Protein AF-A0A0B6YAQ5-F1 (afdb_monomer_lite)

InterPro domains:
  IPR006254 Isocitrate lyase [PF00463] (30-143)
  IPR006254 Isocitrate lyase [PTHR21631] (1-144)
  IPR015813 Pyruvate/Phosphoenolpyruvate kinase-like domain superfamily [SSF51621] (2-158)
  IPR018523 Isocitrate lyase/phosphorylmutase, conserved site [PS00161] (81-86)
  IPR039556 ICL/PEPM domain [cd00377] (40-153)
  IPR040442 Pyruvate kinase-like domain superfamily [G3DSA:3.20.20.60] (1-161)

Foldseek 3Di:
DDDLLPFLVVLLVQQVVLVVVLQVQLVVDPNSGHPDRSLDAAETECEQLLAALVSLLVSLLSNVVSVHQEYEHEQFHNVQTDDLPDADTEGEDPVRLVSSQVSSVVSCVVVVHPRHYHYDYSQQRYFWYADDPDPVCVVFFPVVVPADPVGITTGDPVDRD

Organism: NCBI:txid1028688

Secondary structure (DSSP, 8-state):
---TTHHHHHHHHHHHHHHHHHHHHHHHSTTS--SS---PPPEEE-TTTTSSHHHHHHHHHHHHHTT-SEEEEESB-TTT---TTSS--EEPPHHHHHHHHHHHHHHHHHHT---EEEEE--TTT--EES----TTTGGGB-SSS-B-TT-PEEBPTT---

Radius of gyration: 19.71 Å; chains: 1; bounding box: 46×26×61 Å

pLDDT: mean 96.39, std 6.67, range [52.0, 98.94]

Structure (mmCIF, N/CA/C/O backbone):
data_AF-A0A0B6YAQ5-F1
#
_entry.id   AF-A0A0B6YAQ5-F1
#
loop_
_atom_site.group_PDB
_atom_site.id
_atom_site.type_symbol
_atom_site.label_atom_id
_atom_site.label_alt_id
_atom_site.label_comp_id
_atom_site.label_asym_id
_atom_site.label_entity_id
_atom_site.label_seq_id
_atom_site.pdbx_PDB_ins_code
_atom_site.Cartn_x
_atom_site.Cartn_y
_atom_site.Cartn_z
_atom_site.occupancy
_atom_site.B_iso_or_equiv
_atom_site.auth_seq_id
_atom_site.auth_comp_id
_atom_site.auth_asym_id
_atom_site.auth_atom_id
_atom_site.pdbx_PDB_model_num
ATOM 1 N N . LEU A 1 1 ? -0.423 13.879 4.024 1.00 91.75 1 LEU A N 1
ATOM 2 C CA . LEU A 1 1 ? 0.296 15.185 3.992 1.00 91.75 1 LEU A CA 1
ATOM 3 C C . LEU A 1 1 ? 0.761 15.555 2.590 1.00 91.75 1 LEU A C 1
ATOM 5 O O . LEU A 1 1 ? 0.620 16.706 2.204 1.00 91.75 1 LEU A O 1
ATOM 9 N N . TYR A 1 2 ? 1.309 14.609 1.832 1.00 97.19 2 TYR A N 1
ATOM 10 C CA . TYR A 1 2 ? 1.642 14.791 0.422 1.00 97.19 2 TYR A CA 1
ATOM 11 C C . TYR A 1 2 ? 0.559 14.158 -0.481 1.00 97.19 2 TYR A C 1
ATOM 13 O O . TYR A 1 2 ? -0.245 13.366 0.019 1.00 97.19 2 TYR A O 1
ATOM 21 N N . PRO A 1 3 ? 0.492 14.505 -1.781 1.00 97.38 3 PRO A N 1
ATOM 22 C CA . PRO A 1 3 ? -0.455 13.896 -2.718 1.00 97.38 3 PRO A CA 1
ATOM 23 C C . PRO A 1 3 ? -0.177 12.401 -2.923 1.00 97.38 3 PRO A C 1
ATOM 25 O O . PRO A 1 3 ? 0.977 12.021 -3.109 1.00 97.38 3 PRO A O 1
ATOM 28 N N . SER A 1 4 ? -1.216 11.565 -2.983 1.00 96.94 4 SER A N 1
ATOM 29 C CA . SER A 1 4 ? -1.089 10.102 -3.148 1.00 96.94 4 SER A CA 1
ATOM 30 C C . SER A 1 4 ? -0.339 9.665 -4.415 1.00 96.94 4 SER A C 1
ATOM 32 O O . SER A 1 4 ? 0.200 8.565 -4.471 1.00 96.94 4 SER A O 1
ATOM 34 N N . SER A 1 5 ? -0.240 10.535 -5.422 1.00 97.69 5 SER A N 1
ATOM 35 C CA . SER A 1 5 ? 0.514 10.288 -6.655 1.00 97.69 5 SER A CA 1
ATOM 36 C C . SER A 1 5 ? 2.035 10.411 -6.507 1.00 97.69 5 SER A C 1
ATOM 38 O O . SER A 1 5 ? 2.761 9.998 -7.411 1.00 97.69 5 SER A O 1
ATOM 40 N N . ALA A 1 6 ? 2.550 10.962 -5.400 1.00 98.50 6 ALA A N 1
ATOM 41 C CA . ALA A 1 6 ? 3.979 11.250 -5.256 1.00 98.50 6 ALA A CA 1
ATOM 42 C C . ALA A 1 6 ? 4.858 9.989 -5.339 1.00 98.50 6 ALA A C 1
ATOM 44 O O . ALA A 1 6 ? 5.884 10.000 -6.022 1.00 98.50 6 ALA A O 1
ATOM 45 N N . GLY A 1 7 ? 4.441 8.907 -4.677 1.00 98.56 7 GLY A N 1
ATOM 46 C CA . GLY A 1 7 ? 5.135 7.621 -4.699 1.00 98.56 7 GLY A CA 1
ATOM 47 C C . GLY A 1 7 ? 5.178 6.994 -6.099 1.00 98.56 7 GLY A C 1
ATOM 48 O O . GLY A 1 7 ? 6.275 6.757 -6.616 1.00 98.56 7 GLY A O 1
ATOM 49 N N . PRO A 1 8 ? 4.026 6.800 -6.772 1.00 98.69 8 PRO A N 1
ATOM 50 C CA . PRO A 1 8 ? 3.987 6.314 -8.153 1.00 98.69 8 PRO A CA 1
ATOM 51 C C . PRO A 1 8 ? 4.814 7.160 -9.135 1.00 98.69 8 PRO A C 1
ATOM 53 O O . PRO A 1 8 ? 5.554 6.619 -9.960 1.00 98.69 8 PRO A O 1
ATOM 56 N N . GLU A 1 9 ? 4.773 8.492 -9.024 1.00 98.75 9 GLU A N 1
ATOM 57 C CA . GLU A 1 9 ? 5.582 9.376 -9.874 1.00 98.75 9 GLU A CA 1
ATOM 58 C C . GLU A 1 9 ? 7.089 9.224 -9.624 1.00 98.75 9 GLU A C 1
ATOM 60 O O . GLU A 1 9 ? 7.887 9.293 -10.565 1.00 98.75 9 GLU A O 1
ATOM 65 N N . LEU A 1 10 ? 7.508 8.982 -8.379 1.00 98.69 10 LEU A N 1
ATOM 66 C CA . LEU A 1 10 ? 8.900 8.663 -8.070 1.00 98.69 10 LEU A CA 1
ATOM 67 C C . LEU A 1 10 ? 9.310 7.311 -8.670 1.00 98.69 10 LEU A C 1
ATOM 69 O O . LEU A 1 10 ? 10.346 7.241 -9.331 1.00 98.69 10 LEU A O 1
ATOM 73 N N . ALA A 1 11 ? 8.488 6.268 -8.522 1.00 98.62 11 ALA A N 1
ATOM 74 C CA . ALA A 1 11 ? 8.755 4.954 -9.112 1.00 98.62 11 ALA A CA 1
ATOM 75 C C . ALA A 1 11 ? 8.921 5.039 -10.640 1.00 98.62 11 ALA A C 1
ATOM 77 O O . ALA A 1 11 ? 9.887 4.523 -11.208 1.00 98.62 11 ALA A O 1
ATOM 78 N N . LYS A 1 12 ? 8.054 5.812 -11.305 1.00 98.56 12 LYS A N 1
ATOM 79 C CA . LYS A 1 12 ? 8.149 6.088 -12.744 1.00 98.56 12 LYS A CA 1
ATOM 80 C C . LYS A 1 12 ? 9.461 6.782 -13.120 1.00 98.56 12 LYS A C 1
ATOM 82 O O . LYS A 1 12 ? 10.029 6.493 -14.175 1.00 98.56 12 LYS A O 1
ATOM 87 N N . LYS A 1 13 ? 9.949 7.714 -12.291 1.00 98.69 13 LYS A N 1
ATOM 88 C CA . LYS A 1 13 ? 11.247 8.384 -12.497 1.00 98.69 13 LYS A CA 1
ATOM 89 C C . LYS A 1 13 ? 12.419 7.416 -12.328 1.00 98.69 13 LYS A C 1
ATOM 91 O O . LYS A 1 13 ? 13.321 7.455 -13.161 1.00 98.69 13 LYS A O 1
ATOM 96 N N . ILE A 1 14 ? 12.380 6.534 -11.328 1.00 98.69 14 ILE A N 1
ATOM 97 C CA . ILE A 1 14 ? 13.403 5.496 -11.118 1.00 98.69 14 ILE A CA 1
ATOM 98 C C . ILE A 1 14 ? 13.474 4.580 -12.347 1.00 98.69 14 ILE A C 1
ATOM 100 O O . ILE A 1 14 ? 14.530 4.476 -12.965 1.00 98.69 14 ILE A O 1
ATOM 104 N N . ASN A 1 15 ? 12.343 4.028 -12.797 1.00 98.50 15 ASN A N 1
ATOM 105 C CA . ASN A 1 15 ? 12.297 3.174 -13.989 1.00 98.50 15 ASN A CA 1
ATOM 106 C C . ASN A 1 15 ? 12.763 3.893 -15.269 1.00 98.50 15 ASN A C 1
ATOM 108 O O . ASN A 1 15 ? 13.431 3.301 -16.116 1.00 98.50 15 ASN A O 1
ATOM 112 N N . LYS A 1 16 ? 12.469 5.194 -15.421 1.00 98.56 16 LYS A N 1
ATOM 113 C CA . LYS A 1 16 ? 13.008 6.008 -16.527 1.00 98.56 16 LYS A CA 1
ATOM 114 C C . LYS A 1 16 ? 14.533 6.131 -16.474 1.00 98.56 16 LYS A C 1
ATOM 116 O O . LYS A 1 16 ? 15.160 6.088 -17.531 1.00 98.56 16 LYS A O 1
ATOM 121 N N . ALA A 1 17 ? 15.107 6.316 -15.286 1.00 98.50 17 ALA A N 1
ATOM 122 C CA . ALA A 1 17 ? 16.551 6.418 -15.104 1.00 98.50 17 ALA A CA 1
ATOM 123 C C . ALA A 1 17 ? 17.246 5.081 -15.405 1.00 98.50 17 ALA A C 1
ATOM 125 O O . ALA A 1 17 ? 18.199 5.065 -16.180 1.00 98.50 17 ALA A O 1
ATOM 126 N N . LEU A 1 18 ? 16.710 3.970 -14.886 1.00 98.31 18 LEU A N 1
ATOM 127 C CA . LEU A 1 18 ? 17.217 2.618 -15.147 1.00 98.31 18 LEU A CA 1
ATOM 128 C C . LEU A 1 18 ? 17.177 2.277 -16.642 1.00 98.31 18 LEU A C 1
ATOM 130 O O . LEU A 1 18 ? 18.192 1.890 -17.209 1.00 98.31 18 LEU A O 1
ATOM 134 N N . ARG A 1 19 ? 16.054 2.555 -17.317 1.00 98.31 19 ARG A N 1
ATOM 135 C CA . ARG A 1 19 ? 15.941 2.393 -18.774 1.00 98.31 19 ARG A CA 1
ATOM 136 C C . ARG A 1 19 ? 16.943 3.246 -19.550 1.00 98.31 19 ARG A C 1
ATOM 138 O O . ARG A 1 19 ? 17.414 2.833 -20.601 1.00 98.31 19 ARG A O 1
ATOM 145 N N . ARG A 1 20 ? 17.249 4.463 -19.089 1.00 98.38 20 ARG A N 1
ATOM 146 C CA . ARG A 1 20 ? 18.255 5.294 -19.765 1.00 98.38 20 ARG A CA 1
ATOM 147 C C . ARG A 1 20 ? 19.656 4.708 -19.595 1.00 98.38 20 ARG A C 1
ATOM 149 O O . ARG A 1 20 ? 20.417 4.753 -20.552 1.00 98.38 20 ARG A O 1
ATOM 156 N N . ALA A 1 21 ? 19.982 4.177 -18.420 1.00 97.94 21 ALA A N 1
ATOM 157 C CA . ALA A 1 21 ? 21.264 3.521 -18.182 1.00 97.94 21 ALA A CA 1
ATOM 158 C C . ALA A 1 21 ? 21.432 2.267 -19.062 1.00 97.94 21 ALA A C 1
ATOM 160 O O . ALA A 1 21 ? 22.448 2.136 -19.736 1.00 97.94 21 ALA A O 1
ATOM 161 N N . ASP A 1 22 ? 20.388 1.439 -19.150 1.00 98.19 22 ASP A N 1
ATOM 162 C CA . ASP A 1 22 ? 20.283 0.300 -20.075 1.00 98.19 22 ASP A CA 1
ATOM 163 C C . ASP A 1 22 ? 20.535 0.708 -21.537 1.00 98.19 22 ASP A C 1
ATOM 165 O O . ASP A 1 22 ? 21.392 0.147 -22.214 1.00 98.19 22 ASP A O 1
ATOM 169 N N . GLN A 1 23 ? 19.855 1.760 -22.006 1.00 98.00 23 GLN A N 1
ATOM 170 C CA . GLN A 1 23 ? 20.016 2.286 -23.366 1.00 98.00 23 GLN A CA 1
ATOM 171 C C . GLN A 1 23 ? 21.423 2.814 -23.659 1.00 98.00 23 GLN A C 1
ATOM 173 O O . GLN A 1 23 ? 21.875 2.699 -24.794 1.00 98.00 23 GLN A O 1
ATOM 178 N N . ILE A 1 24 ? 22.083 3.436 -22.677 1.00 98.25 24 ILE A N 1
ATOM 179 C CA . ILE A 1 24 ? 23.450 3.947 -22.839 1.00 98.25 24 ILE A CA 1
ATOM 180 C C . ILE A 1 24 ? 24.412 2.776 -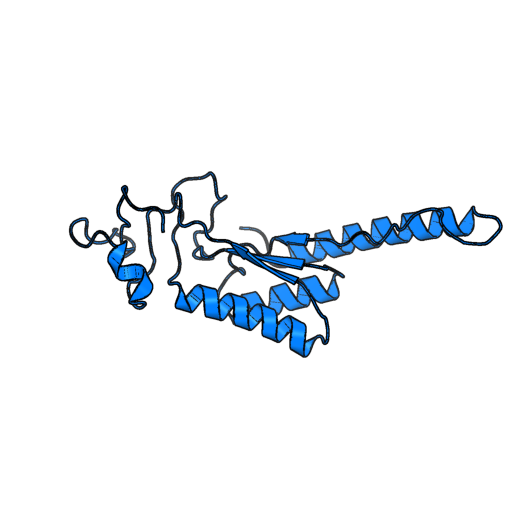23.032 1.00 98.25 24 ILE A C 1
ATOM 182 O O . ILE A 1 24 ? 25.112 2.745 -24.036 1.00 98.25 24 ILE A O 1
ATOM 186 N N . GLU A 1 25 ? 24.388 1.783 -22.139 1.00 98.12 25 GLU A N 1
ATOM 187 C CA . GLU A 1 25 ? 25.296 0.635 -22.244 1.00 98.12 25 GLU A CA 1
ATOM 188 C C . GLU A 1 25 ? 25.024 -0.190 -23.509 1.00 98.12 25 GLU A C 1
ATOM 190 O O . GLU A 1 25 ? 25.955 -0.571 -24.210 1.00 98.12 25 GLU A O 1
ATOM 195 N N . CYS A 1 26 ? 23.752 -0.396 -23.859 1.00 97.50 26 CYS A N 1
ATOM 196 C CA . CYS A 1 26 ? 23.355 -1.041 -25.110 1.00 97.50 26 CYS A CA 1
ATOM 197 C C . CYS A 1 26 ? 23.905 -0.299 -26.343 1.00 97.50 26 CYS A C 1
ATOM 199 O O . CYS A 1 26 ? 24.358 -0.936 -27.286 1.00 97.50 26 CYS A O 1
ATOM 201 N N . ALA A 1 27 ? 23.897 1.037 -26.348 1.00 97.62 27 ALA A N 1
ATOM 202 C CA . ALA A 1 27 ? 24.428 1.822 -27.464 1.00 97.62 27 ALA A CA 1
ATOM 203 C C . ALA A 1 27 ? 25.966 1.821 -27.542 1.00 97.62 27 ALA A C 1
ATOM 205 O O . ALA A 1 27 ? 26.514 2.048 -28.620 1.00 97.62 27 ALA A O 1
ATOM 206 N N . GLU A 1 28 ? 26.649 1.606 -26.417 1.00 96.94 28 GLU A N 1
ATOM 207 C CA . GLU A 1 28 ? 28.114 1.582 -26.317 1.00 96.94 28 GLU A CA 1
ATOM 208 C C . GLU A 1 28 ? 28.710 0.174 -26.514 1.00 96.94 28 GLU A C 1
ATOM 210 O O . GLU A 1 28 ? 29.903 0.056 -26.789 1.00 96.94 28 GLU A O 1
ATOM 215 N N . ALA A 1 29 ? 27.904 -0.887 -26.390 1.00 96.50 29 ALA A N 1
ATOM 216 C CA . ALA A 1 29 ? 28.330 -2.277 -26.544 1.00 96.50 29 ALA A CA 1
ATOM 217 C C . ALA A 1 29 ? 28.360 -2.738 -28.014 1.00 96.50 29 ALA A C 1
ATOM 219 O O . ALA A 1 29 ? 27.421 -2.495 -28.772 1.00 96.50 29 ALA A O 1
ATOM 220 N N . ASP A 1 30 ? 29.394 -3.500 -28.395 1.00 96.25 30 ASP A N 1
ATOM 221 C CA . ASP A 1 30 ? 29.580 -4.015 -29.765 1.00 96.25 30 ASP A CA 1
ATOM 222 C C . ASP A 1 30 ? 28.427 -4.918 -30.251 1.00 96.25 30 ASP A C 1
ATOM 224 O O . ASP A 1 30 ? 28.141 -4.984 -31.448 1.00 96.25 30 ASP A O 1
ATOM 228 N N . ASP A 1 31 ? 27.766 -5.634 -29.338 1.00 96.50 31 ASP A N 1
ATOM 229 C CA . ASP A 1 31 ? 26.671 -6.564 -29.634 1.00 96.50 31 ASP A CA 1
ATOM 230 C C . ASP A 1 31 ? 25.285 -6.034 -29.227 1.00 96.50 31 ASP A C 1
ATOM 232 O O . ASP A 1 31 ? 24.297 -6.772 -29.294 1.00 96.50 31 ASP A O 1
ATOM 236 N N . PHE A 1 32 ? 25.205 -4.758 -28.831 1.00 94.81 32 PHE A N 1
ATOM 237 C CA . PHE A 1 32 ? 23.999 -4.103 -28.327 1.00 94.81 32 PHE A CA 1
ATOM 238 C C . PHE A 1 32 ? 23.385 -4.776 -27.091 1.00 94.81 32 PHE A C 1
ATOM 240 O O . PHE A 1 32 ? 22.170 -4.705 -26.880 1.00 94.81 32 PHE A O 1
ATOM 247 N N . ARG A 1 33 ? 24.189 -5.455 -26.263 1.00 94.38 33 ARG A N 1
ATOM 248 C CA . ARG A 1 33 ? 23.704 -6.097 -25.037 1.00 94.38 33 ARG A CA 1
ATOM 249 C C . ARG A 1 33 ? 24.359 -5.496 -23.797 1.00 94.38 33 ARG A C 1
ATOM 251 O O . ARG A 1 33 ? 25.583 -5.474 -23.704 1.00 94.38 33 ARG A O 1
ATOM 258 N N . PRO A 1 34 ? 23.565 -5.052 -22.809 1.00 94.56 34 PRO A N 1
ATOM 259 C CA . PRO A 1 34 ? 24.112 -4.662 -21.521 1.00 94.56 34 PRO A CA 1
ATOM 260 C C . PRO A 1 34 ? 24.652 -5.890 -20.777 1.00 94.56 34 PRO A C 1
ATOM 262 O O . PRO A 1 34 ? 24.108 -6.993 -20.855 1.00 94.56 34 PRO A O 1
ATOM 265 N N . THR A 1 35 ? 25.710 -5.688 -20.002 1.00 95.44 35 THR A N 1
ATOM 266 C CA . THR A 1 35 ? 26.380 -6.721 -19.197 1.00 95.44 35 THR A CA 1
ATOM 267 C C . THR A 1 35 ? 25.648 -7.051 -17.895 1.00 95.44 35 THR A C 1
ATOM 269 O O . THR A 1 35 ? 25.996 -8.014 -17.209 1.00 95.44 35 THR A O 1
ATOM 272 N N . LYS A 1 36 ? 24.630 -6.264 -17.536 1.00 94.88 36 LYS A N 1
ATOM 273 C CA . LYS A 1 36 ? 23.823 -6.425 -16.322 1.00 94.88 36 LYS A CA 1
ATOM 274 C C . LYS A 1 36 ? 22.369 -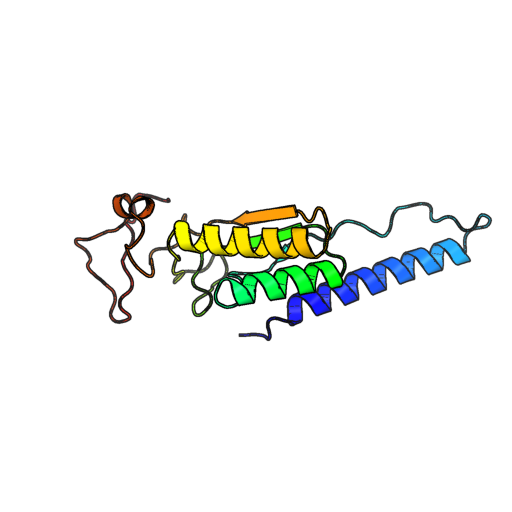6.056 -16.570 1.00 94.88 36 LYS A C 1
ATOM 276 O O . LYS A 1 36 ? 22.056 -5.277 -17.465 1.00 94.88 36 LYS A O 1
ATOM 281 N N . ASP A 1 37 ? 21.500 -6.587 -15.719 1.00 95.81 37 ASP A N 1
ATOM 282 C CA . ASP A 1 37 ? 20.091 -6.221 -15.710 1.00 95.81 37 ASP A CA 1
ATOM 283 C C . ASP A 1 37 ? 19.887 -4.910 -14.940 1.00 95.81 37 ASP A C 1
ATOM 285 O O . ASP A 1 37 ? 20.104 -4.831 -13.728 1.00 95.81 37 ASP A O 1
ATOM 289 N N . TYR A 1 38 ? 19.486 -3.868 -15.663 1.00 97.38 38 TYR A N 1
ATOM 290 C CA . TYR A 1 38 ? 19.145 -2.576 -15.079 1.00 97.38 38 TYR A CA 1
ATOM 291 C C . TYR A 1 38 ? 17.723 -2.535 -14.519 1.00 97.38 38 TYR A C 1
ATOM 293 O O . TYR A 1 38 ? 17.438 -1.682 -13.680 1.00 97.38 38 TYR A O 1
ATOM 301 N N . TYR A 1 39 ? 16.829 -3.428 -14.943 1.00 96.12 39 TYR A N 1
ATOM 302 C CA . TYR A 1 39 ? 15.419 -3.430 -14.552 1.00 96.12 39 TYR A CA 1
ATOM 303 C C . TYR A 1 39 ? 15.206 -4.186 -13.238 1.00 96.12 39 TYR A C 1
ATOM 305 O O . TYR A 1 39 ? 14.365 -5.077 -13.125 1.00 96.12 39 TYR A O 1
ATOM 313 N N . VAL A 1 40 ? 15.968 -3.799 -12.214 1.00 97.00 40 VAL A N 1
ATOM 314 C CA . VAL A 1 40 ? 15.824 -4.357 -10.868 1.00 97.00 40 VAL A CA 1
ATOM 315 C C . VAL A 1 40 ? 14.415 -4.092 -10.312 1.00 97.00 40 VAL A C 1
ATOM 317 O O . VAL A 1 40 ? 13.871 -2.997 -10.494 1.00 97.00 40 VAL A O 1
ATOM 320 N N . PRO A 1 41 ? 13.800 -5.068 -9.618 1.00 98.12 41 PRO A N 1
ATOM 321 C CA . PRO A 1 41 ? 12.432 -4.936 -9.136 1.00 98.12 41 PRO A CA 1
ATOM 322 C C . PRO A 1 41 ? 12.334 -3.864 -8.049 1.00 98.12 41 PRO A C 1
ATOM 324 O O . PRO A 1 41 ? 13.059 -3.886 -7.055 1.00 98.12 41 PRO A O 1
ATOM 327 N N . ILE A 1 42 ? 11.385 -2.944 -8.215 1.00 98.69 42 ILE A N 1
ATOM 328 C CA . ILE A 1 42 ? 11.077 -1.925 -7.210 1.00 98.69 42 ILE A CA 1
ATOM 329 C C . ILE A 1 42 ? 10.031 -2.482 -6.242 1.00 98.69 42 ILE A C 1
ATOM 331 O O . ILE A 1 42 ? 8.988 -2.978 -6.676 1.00 98.69 42 ILE A O 1
ATOM 335 N N . VAL A 1 43 ? 10.289 -2.344 -4.939 1.00 98.81 43 VAL A N 1
ATOM 336 C CA . VAL A 1 43 ? 9.285 -2.491 -3.877 1.00 98.81 43 VAL A CA 1
ATOM 337 C C . VAL A 1 43 ? 8.948 -1.100 -3.345 1.00 98.81 43 VAL A C 1
ATOM 339 O O . VAL A 1 43 ? 9.856 -0.365 -2.960 1.00 98.81 43 VAL A O 1
ATOM 342 N N . ALA A 1 44 ? 7.670 -0.723 -3.364 1.00 98.75 44 ALA A N 1
ATOM 343 C CA . ALA A 1 44 ? 7.216 0.629 -3.042 1.00 98.75 44 ALA A CA 1
ATOM 344 C C . ALA A 1 44 ? 6.269 0.686 -1.831 1.00 98.75 44 ALA A C 1
ATOM 346 O O . ALA A 1 44 ? 5.590 -0.286 -1.497 1.00 98.75 44 ALA A O 1
ATOM 347 N N . ASP A 1 45 ? 6.225 1.862 -1.206 1.00 98.75 45 ASP A N 1
ATOM 348 C CA . ASP A 1 45 ? 5.427 2.176 -0.018 1.00 98.75 45 ASP A CA 1
ATOM 349 C C . ASP A 1 45 ? 4.080 2.798 -0.420 1.00 98.75 45 ASP A C 1
ATOM 351 O O . ASP A 1 45 ? 4.047 3.880 -1.013 1.00 98.75 45 ASP A O 1
ATOM 355 N N . ALA A 1 46 ? 2.962 2.126 -0.135 1.00 98.56 46 ALA A N 1
ATOM 356 C CA . ALA A 1 46 ? 1.618 2.687 -0.317 1.00 98.56 46 ALA A CA 1
ATOM 357 C C . ALA A 1 46 ? 1.019 3.260 0.978 1.00 98.56 46 ALA A C 1
ATOM 359 O O . ALA A 1 46 ? -0.155 3.634 0.999 1.00 98.56 46 ALA A O 1
ATOM 360 N N . GLU A 1 47 ? 1.815 3.361 2.042 1.00 98.44 47 GLU A N 1
ATOM 361 C CA . GLU A 1 47 ? 1.412 3.743 3.390 1.00 98.44 47 GLU A CA 1
ATOM 362 C C . GLU A 1 47 ? 0.179 2.944 3.854 1.00 98.44 47 GLU A C 1
ATOM 364 O O . GLU A 1 47 ? 0.082 1.732 3.657 1.00 98.44 47 GLU A O 1
ATOM 369 N N . ALA A 1 48 ? -0.792 3.637 4.444 1.00 98.12 48 ALA A N 1
ATOM 370 C CA . ALA A 1 48 ? -2.112 3.130 4.789 1.00 98.12 48 ALA A CA 1
ATOM 371 C C . ALA A 1 48 ? -3.115 3.222 3.615 1.00 98.12 48 ALA A C 1
ATOM 373 O O . ALA A 1 48 ? -4.326 3.256 3.822 1.00 98.12 48 ALA A O 1
ATOM 374 N N . GLY A 1 49 ? -2.639 3.367 2.372 1.00 97.19 49 GLY A N 1
ATOM 375 C CA . GLY A 1 49 ? -3.484 3.428 1.177 1.00 97.19 49 GLY A CA 1
ATOM 376 C C . GLY A 1 49 ? -4.211 4.758 0.941 1.00 97.19 49 GLY A C 1
ATOM 377 O O . GLY A 1 49 ? -5.072 4.826 0.069 1.00 97.19 49 GLY A O 1
ATOM 378 N N . PHE A 1 50 ? -3.856 5.825 1.671 1.00 97.50 50 PHE A N 1
ATOM 379 C CA . PHE A 1 50 ? -4.373 7.200 1.503 1.00 97.50 50 PHE A CA 1
ATOM 380 C C . PHE A 1 50 ? -5.897 7.361 1.656 1.00 97.50 50 PHE A C 1
ATOM 382 O O . PHE A 1 50 ? -6.471 8.336 1.168 1.00 97.50 50 PHE A O 1
ATOM 389 N N . GLY A 1 51 ? -6.565 6.430 2.334 1.00 95.62 51 GLY A N 1
ATOM 390 C CA . GLY A 1 51 ? -8.009 6.474 2.539 1.00 95.62 51 GLY A CA 1
ATOM 391 C C . GLY A 1 51 ? -8.580 5.081 2.749 1.00 95.62 51 GLY A C 1
ATOM 392 O O . GLY A 1 51 ? -8.012 4.296 3.498 1.00 95.62 51 GLY A O 1
ATOM 393 N N . GLY A 1 52 ? -9.708 4.796 2.097 1.00 96.88 52 GLY A N 1
ATOM 394 C CA . GLY A 1 52 ? -10.356 3.485 2.157 1.00 96.88 52 GLY A CA 1
ATOM 395 C C . GLY A 1 52 ? -9.941 2.555 1.015 1.00 96.88 52 GLY A C 1
ATOM 396 O O . GLY A 1 52 ? -9.009 2.821 0.253 1.00 96.88 52 GLY A O 1
ATOM 397 N N . SER A 1 53 ? -10.703 1.477 0.822 1.00 98.31 53 SER A N 1
ATOM 398 C CA . SER A 1 53 ? -10.402 0.437 -0.173 1.00 98.31 53 SER A CA 1
ATOM 399 C C . SER A 1 53 ? -10.262 0.957 -1.610 1.00 98.31 53 SER A C 1
ATOM 401 O O . SER A 1 53 ? -9.393 0.490 -2.339 1.00 98.31 53 SER A O 1
ATOM 403 N N . LEU A 1 54 ? -11.068 1.941 -2.030 1.00 98.56 54 LEU A N 1
ATOM 404 C CA . LEU A 1 54 ? -10.951 2.519 -3.378 1.00 98.56 54 LEU A CA 1
ATOM 405 C C . LEU A 1 54 ? -9.647 3.307 -3.558 1.00 98.56 54 LEU A C 1
ATOM 407 O O . LEU A 1 54 ? -9.047 3.263 -4.627 1.00 98.56 54 LEU A O 1
ATOM 411 N N . ASN A 1 55 ? -9.167 3.977 -2.509 1.00 98.75 55 ASN A N 1
ATOM 412 C CA . ASN A 1 55 ? -7.871 4.651 -2.543 1.00 98.75 55 ASN A CA 1
ATOM 413 C C . ASN A 1 55 ? -6.727 3.629 -2.636 1.00 98.75 55 ASN A C 1
ATOM 415 O O . ASN A 1 55 ? -5.813 3.822 -3.437 1.00 98.75 55 ASN A O 1
ATOM 419 N N . CYS A 1 56 ? -6.830 2.511 -1.905 1.00 98.75 56 CYS A N 1
ATOM 420 C CA . CYS A 1 56 ? -5.883 1.393 -1.986 1.00 98.75 56 CYS A CA 1
ATOM 421 C C . CYS A 1 56 ? -5.834 0.775 -3.392 1.00 98.75 56 CYS A C 1
ATOM 423 O O . CYS A 1 56 ? -4.755 0.484 -3.907 1.00 98.75 56 CYS A O 1
ATOM 425 N N . TYR A 1 57 ? -6.997 0.606 -4.026 1.00 98.88 57 TYR A N 1
ATOM 426 C CA . TYR A 1 57 ? -7.100 0.124 -5.402 1.00 98.88 57 TYR A CA 1
ATOM 427 C C . TYR A 1 57 ? -6.387 1.068 -6.381 1.00 98.88 57 TYR A C 1
ATOM 429 O O . TYR A 1 57 ? -5.525 0.637 -7.148 1.00 98.88 57 TYR A O 1
ATOM 437 N N . GLU A 1 58 ? -6.704 2.366 -6.329 1.00 98.88 58 GLU A N 1
ATOM 438 C CA . GLU A 1 58 ? -6.143 3.354 -7.256 1.00 98.88 58 GLU A CA 1
ATOM 439 C C . GLU A 1 58 ? -4.630 3.534 -7.079 1.00 98.88 58 GLU A C 1
ATOM 441 O O . GLU A 1 58 ? -3.905 3.595 -8.071 1.00 98.88 58 GLU A O 1
ATOM 446 N N . ILE A 1 59 ? -4.113 3.562 -5.842 1.00 98.81 59 ILE A N 1
ATOM 447 C CA . ILE A 1 59 ? -2.662 3.685 -5.632 1.00 98.81 59 ILE A CA 1
ATOM 448 C C . ILE A 1 59 ? -1.909 2.425 -6.069 1.00 98.81 59 ILE A C 1
ATOM 450 O O . ILE A 1 59 ? -0.833 2.537 -6.658 1.00 98.81 59 ILE A O 1
ATOM 454 N N . MET A 1 60 ? -2.479 1.234 -5.855 1.00 98.88 60 MET A N 1
ATOM 455 C CA . MET A 1 60 ? -1.898 -0.011 -6.356 1.00 98.88 60 MET A CA 1
ATOM 456 C C . MET A 1 60 ? -1.828 -0.004 -7.885 1.00 98.88 60 MET A C 1
ATOM 458 O O . MET A 1 60 ? -0.771 -0.274 -8.454 1.00 98.88 60 MET A O 1
ATOM 462 N N . LYS A 1 61 ? -2.922 0.378 -8.554 1.00 98.81 61 LYS A N 1
ATOM 463 C CA . LYS A 1 61 ? -2.960 0.522 -10.013 1.00 98.81 61 LYS A CA 1
ATOM 464 C C . LYS A 1 61 ? -1.924 1.535 -10.509 1.00 98.81 61 LYS A C 1
ATOM 466 O O . LYS A 1 61 ? -1.174 1.233 -11.433 1.00 98.81 61 LYS A O 1
ATOM 471 N N . ALA A 1 62 ? -1.818 2.696 -9.864 1.00 98.88 62 ALA A N 1
ATOM 472 C CA . ALA A 1 62 ? -0.830 3.713 -10.219 1.00 98.88 62 ALA A CA 1
ATOM 473 C C . ALA A 1 62 ? 0.616 3.200 -10.074 1.00 98.88 62 ALA A C 1
ATOM 475 O O . ALA A 1 62 ? 1.469 3.498 -10.910 1.00 98.88 62 ALA A O 1
ATOM 476 N N . TYR A 1 63 ? 0.903 2.400 -9.043 1.00 98.94 63 TYR A N 1
ATOM 477 C CA . TYR A 1 63 ? 2.208 1.758 -8.885 1.00 98.94 63 TYR A CA 1
ATOM 478 C C . TYR A 1 63 ? 2.488 0.700 -9.956 1.00 98.94 63 TYR A C 1
ATOM 480 O O . TYR A 1 63 ? 3.603 0.648 -10.480 1.00 98.94 63 TYR A O 1
ATOM 488 N N . ILE A 1 64 ? 1.487 -0.100 -10.329 1.00 98.81 64 ILE A N 1
ATOM 489 C CA . ILE A 1 64 ? 1.599 -1.066 -11.429 1.00 98.81 64 ILE A CA 1
ATOM 490 C C . ILE A 1 64 ? 1.917 -0.342 -12.744 1.00 98.81 64 ILE A C 1
ATOM 492 O O . ILE A 1 64 ? 2.882 -0.696 -13.420 1.00 98.81 64 ILE A O 1
ATOM 496 N N . GLU A 1 65 ? 1.183 0.725 -13.072 1.00 98.75 65 GLU A N 1
ATOM 497 C CA . GLU A 1 65 ? 1.434 1.558 -14.259 1.00 98.75 65 GLU A CA 1
ATOM 498 C C . GLU A 1 65 ? 2.825 2.217 -14.237 1.00 98.75 65 GLU A C 1
ATOM 500 O O . GLU A 1 65 ? 3.438 2.446 -15.284 1.00 98.75 65 GLU A O 1
ATOM 505 N N . ALA A 1 66 ? 3.352 2.510 -13.045 1.00 98.69 66 ALA A N 1
ATOM 506 C CA . ALA A 1 66 ? 4.703 3.026 -12.858 1.00 98.69 66 ALA A CA 1
ATOM 507 C C . ALA A 1 66 ? 5.803 1.954 -13.000 1.00 98.69 66 ALA A C 1
ATOM 509 O O . ALA A 1 66 ? 6.982 2.316 -13.053 1.00 98.69 66 ALA A O 1
ATOM 510 N N . GLY A 1 67 ? 5.444 0.668 -13.100 1.00 98.50 67 GLY A N 1
ATOM 511 C CA . GLY A 1 67 ? 6.362 -0.463 -13.254 1.00 98.50 67 GLY A CA 1
ATOM 512 C C . GLY A 1 67 ? 6.931 -0.989 -11.934 1.00 98.50 67 GLY A C 1
ATOM 513 O O . GLY A 1 67 ? 8.087 -1.407 -11.891 1.00 98.50 67 GLY A O 1
ATOM 514 N N . VAL A 1 68 ? 6.166 -0.912 -10.844 1.00 98.69 68 VAL A N 1
ATOM 515 C CA . VAL A 1 68 ? 6.556 -1.460 -9.536 1.00 98.69 68 VAL A CA 1
ATOM 516 C C . VAL A 1 68 ? 6.286 -2.965 -9.466 1.00 98.69 68 VAL A C 1
ATOM 518 O O . VAL A 1 68 ? 5.242 -3.443 -9.909 1.00 98.69 68 VAL A O 1
ATOM 521 N N . ALA A 1 69 ? 7.223 -3.715 -8.879 1.00 98.75 69 ALA A N 1
ATOM 522 C CA . ALA A 1 69 ? 7.146 -5.171 -8.753 1.00 98.75 69 ALA A CA 1
ATOM 523 C C . ALA A 1 69 ? 6.426 -5.625 -7.471 1.00 98.75 69 ALA A C 1
ATOM 525 O O . ALA A 1 69 ? 5.752 -6.658 -7.470 1.00 98.75 69 ALA A O 1
ATOM 526 N N . GLY A 1 70 ? 6.541 -4.852 -6.388 1.00 98.81 70 GLY A N 1
ATOM 527 C CA . GLY A 1 70 ? 5.846 -5.120 -5.132 1.00 98.81 70 GLY A CA 1
ATOM 528 C C . GLY A 1 70 ? 5.426 -3.854 -4.398 1.00 98.81 70 GLY A C 1
ATOM 529 O O . GLY A 1 70 ? 6.106 -2.835 -4.466 1.00 98.81 70 GLY A O 1
ATOM 530 N N . VAL A 1 71 ? 4.310 -3.912 -3.683 1.00 98.88 71 VAL A N 1
ATOM 531 C CA . VAL A 1 71 ? 3.768 -2.777 -2.929 1.00 98.88 71 VAL A CA 1
ATOM 532 C C . VAL A 1 71 ? 3.416 -3.236 -1.522 1.00 98.88 71 VAL A C 1
ATOM 534 O O . VAL A 1 71 ? 2.800 -4.292 -1.352 1.00 98.88 71 VAL A O 1
ATOM 537 N N . HIS A 1 72 ? 3.806 -2.457 -0.513 1.00 98.81 72 HIS A N 1
ATOM 538 C CA . HIS A 1 72 ? 3.412 -2.716 0.867 1.00 98.81 72 HIS A CA 1
ATOM 539 C C . HIS A 1 72 ? 2.318 -1.764 1.353 1.00 98.81 72 HIS A C 1
ATOM 541 O O . HIS A 1 72 ? 2.339 -0.575 1.039 1.00 98.81 72 HIS A O 1
ATOM 547 N N . PHE A 1 73 ? 1.397 -2.302 2.153 1.00 98.81 73 PHE A N 1
ATOM 548 C CA . PHE A 1 73 ? 0.318 -1.581 2.833 1.00 98.81 73 PHE A CA 1
ATOM 549 C C . PHE A 1 73 ? 0.392 -1.857 4.337 1.00 98.81 73 PHE A C 1
ATOM 551 O O . PHE A 1 73 ? 0.740 -2.972 4.734 1.00 98.81 73 PHE A O 1
ATOM 558 N N . GLU A 1 74 ? 0.074 -0.862 5.163 1.00 98.62 74 GLU A N 1
ATOM 559 C CA . GLU A 1 74 ? 0.079 -0.980 6.628 1.00 98.62 74 GLU A CA 1
ATOM 560 C C . GLU A 1 74 ? -1.305 -0.722 7.251 1.00 98.62 74 GLU A C 1
ATOM 562 O O . GLU A 1 74 ? -2.090 0.081 6.744 1.00 98.62 74 GLU A O 1
ATOM 567 N N . ASP A 1 75 ? -1.591 -1.380 8.376 1.00 98.31 75 ASP A N 1
ATOM 568 C CA . ASP A 1 75 ? -2.863 -1.335 9.120 1.00 98.31 75 ASP A CA 1
ATOM 569 C C . ASP A 1 75 ? -3.057 -0.076 9.986 1.00 98.31 75 ASP A C 1
ATOM 571 O O . ASP A 1 75 ? -3.699 -0.114 11.038 1.00 98.31 75 ASP A O 1
ATOM 575 N N . GLN A 1 76 ? -2.542 1.070 9.542 1.00 98.44 76 GLN A N 1
ATOM 576 C CA . GLN A 1 76 ? -2.787 2.353 10.200 1.00 98.44 76 GLN A CA 1
ATOM 577 C C . GLN A 1 76 ? -4.010 3.070 9.616 1.00 98.44 76 GLN A C 1
ATOM 579 O O . GLN A 1 76 ? -4.367 2.909 8.452 1.00 98.44 76 GLN A O 1
ATOM 584 N N . LEU A 1 77 ? -4.629 3.944 10.407 1.00 97.94 77 LEU A N 1
ATOM 585 C CA . LEU A 1 77 ? -5.643 4.878 9.928 1.00 97.94 77 LEU A CA 1
ATOM 586 C C . LEU A 1 77 ? -5.003 5.903 8.980 1.00 97.94 77 LEU A C 1
ATOM 588 O O . LEU A 1 77 ? -4.166 6.701 9.400 1.00 97.94 77 LEU A O 1
ATOM 592 N N . GLY A 1 78 ? -5.451 5.953 7.722 1.00 94.75 78 GLY A N 1
ATOM 593 C CA . GLY A 1 78 ? -4.864 6.824 6.694 1.00 94.75 78 GLY A CA 1
ATOM 594 C C . GLY A 1 78 ? -4.818 8.318 7.042 1.00 94.75 78 GLY A C 1
ATOM 595 O O . GLY A 1 78 ? -3.867 9.002 6.668 1.00 94.75 78 GLY A O 1
ATOM 596 N N . SER A 1 79 ? -5.792 8.836 7.799 1.00 95.00 79 SER A N 1
ATOM 597 C CA . SER A 1 79 ? -5.798 10.240 8.240 1.00 95.00 79 SER A CA 1
ATOM 598 C C . SER A 1 79 ? -4.806 10.536 9.368 1.00 95.00 79 SER A C 1
ATOM 600 O O . SER A 1 79 ? -4.394 11.681 9.520 1.00 95.00 79 SER A O 1
ATOM 602 N N . GLU A 1 80 ? -4.402 9.519 10.133 1.00 95.88 80 GLU A N 1
ATOM 603 C CA . GLU A 1 80 ? -3.499 9.645 11.282 1.00 95.88 80 GLU A CA 1
ATOM 604 C C . GLU A 1 80 ? -2.215 8.825 11.140 1.00 95.88 80 GLU A C 1
ATOM 606 O O . GLU A 1 80 ? -1.497 8.626 12.121 1.00 95.88 80 GLU A O 1
ATOM 611 N N . LYS A 1 81 ? -1.868 8.420 9.915 1.00 96.38 81 LYS A N 1
ATOM 612 C CA . LYS A 1 81 ? -0.657 7.653 9.614 1.00 96.38 81 LYS A CA 1
ATOM 613 C C . LYS A 1 81 ? 0.591 8.326 10.187 1.00 96.38 81 LYS A C 1
ATOM 615 O O . LYS A 1 81 ? 0.785 9.541 10.059 1.00 96.38 81 LYS A O 1
ATOM 620 N N . LYS A 1 82 ? 1.473 7.525 10.788 1.00 95.44 82 LYS A N 1
ATOM 621 C CA . LYS A 1 82 ? 2.805 7.933 11.262 1.00 95.44 82 LYS A CA 1
ATOM 622 C C . LYS A 1 82 ? 3.875 6.957 10.767 1.00 95.44 82 LYS A C 1
ATOM 624 O O . LYS A 1 82 ? 3.588 5.872 10.262 1.00 95.44 82 LYS A O 1
ATOM 629 N N . CYS A 1 83 ? 5.141 7.355 10.863 1.00 96.00 83 CYS A N 1
ATOM 630 C CA . CYS A 1 83 ? 6.254 6.418 10.691 1.00 96.00 83 CYS A CA 1
ATOM 631 C C . CYS A 1 83 ? 6.175 5.330 11.775 1.00 96.00 83 CYS A C 1
ATOM 633 O O . CYS A 1 83 ? 5.817 5.638 12.910 1.00 96.00 83 CYS A O 1
ATOM 635 N N . GLY A 1 84 ? 6.534 4.085 11.446 1.00 90.31 84 GLY A N 1
ATOM 636 C CA . GLY A 1 84 ? 6.413 2.951 12.369 1.00 90.31 84 GLY A CA 1
ATOM 637 C C . GLY A 1 84 ? 7.188 3.108 13.682 1.00 90.31 84 GLY A C 1
ATOM 638 O O . GLY A 1 84 ? 6.788 2.547 14.692 1.00 90.31 84 GLY A O 1
ATOM 639 N N . HIS A 1 85 ? 8.231 3.939 13.704 1.00 92.44 85 HIS A N 1
ATOM 640 C CA . HIS A 1 85 ? 9.035 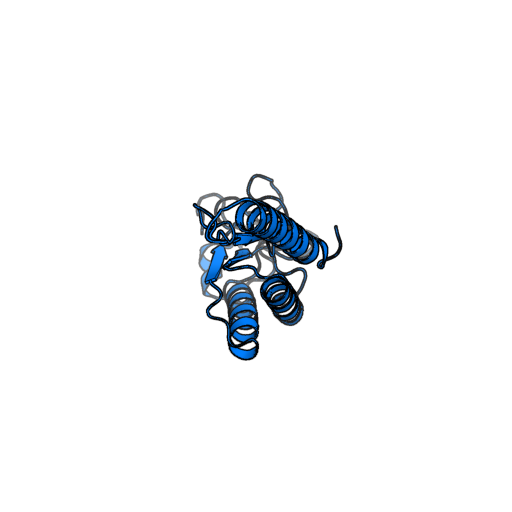4.222 14.899 1.00 92.44 85 HIS A CA 1
ATOM 641 C C . HIS A 1 85 ? 8.571 5.463 15.683 1.00 92.44 85 HIS A C 1
ATOM 643 O O . HIS A 1 85 ? 9.272 5.923 16.583 1.00 92.44 85 HIS A O 1
ATOM 649 N N . LEU A 1 86 ? 7.433 6.058 15.314 1.00 92.81 86 LEU A N 1
ATOM 650 C CA . LEU A 1 86 ? 6.849 7.203 16.008 1.00 92.81 86 LEU A CA 1
ATOM 651 C C . LEU A 1 86 ? 5.627 6.784 16.829 1.00 92.81 86 LEU A C 1
ATOM 653 O O . LEU A 1 86 ? 4.912 5.839 16.498 1.00 92.81 86 LEU A O 1
ATOM 657 N N . ASN A 1 87 ? 5.371 7.547 17.888 1.00 89.88 87 ASN A N 1
ATOM 658 C CA . ASN A 1 87 ? 4.188 7.395 18.728 1.00 89.88 87 ASN A CA 1
ATOM 659 C C . ASN A 1 87 ? 2.929 7.958 18.048 1.00 89.88 87 ASN A C 1
ATOM 661 O O . ASN A 1 87 ? 3.001 8.692 17.062 1.00 89.88 87 ASN A O 1
ATOM 665 N N . GLY A 1 88 ? 1.765 7.657 18.631 1.00 93.56 88 GLY A N 1
ATOM 666 C CA . GLY A 1 88 ? 0.479 8.205 18.184 1.00 93.56 88 GLY A CA 1
ATOM 667 C C . GLY A 1 88 ? -0.107 7.507 16.956 1.00 93.56 88 GLY A C 1
ATOM 668 O O . GLY A 1 88 ? -0.970 8.074 16.294 1.00 93.56 88 GLY A O 1
ATOM 669 N N . LYS A 1 89 ? 0.359 6.292 16.647 1.00 97.06 89 LYS A N 1
ATOM 670 C CA . LYS A 1 89 ? -0.232 5.428 15.620 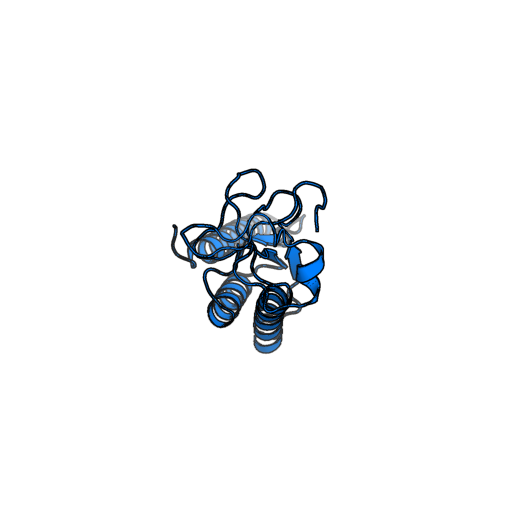1.00 97.06 89 LYS A CA 1
ATOM 671 C C . LYS A 1 89 ? -1.613 4.954 16.062 1.00 97.06 89 LYS A C 1
ATOM 673 O O . LYS A 1 89 ? -1.793 4.552 17.216 1.00 97.06 89 LYS A O 1
ATOM 678 N N . VAL A 1 90 ? -2.550 4.971 15.123 1.00 98.12 90 VAL A N 1
ATOM 679 C CA . VAL A 1 90 ? -3.914 4.469 15.293 1.00 98.12 90 VAL A CA 1
ATOM 680 C C . VAL A 1 90 ? -4.111 3.330 14.307 1.00 98.12 90 VAL A C 1
ATOM 682 O O . VAL A 1 90 ? -3.956 3.547 13.107 1.00 98.12 90 VAL A O 1
ATOM 685 N N . LEU A 1 91 ? -4.433 2.139 14.803 1.00 98.38 91 LEU A N 1
ATOM 686 C CA . LEU A 1 91 ? -4.745 0.982 13.973 1.00 98.38 91 LEU A CA 1
ATOM 687 C C . LEU A 1 91 ? -6.168 1.067 13.417 1.00 98.38 91 LEU A C 1
ATOM 689 O O . LEU A 1 91 ? -7.083 1.596 14.062 1.00 98.38 91 LEU A O 1
ATOM 693 N N . ILE A 1 92 ? -6.358 0.496 12.234 1.00 98.62 92 ILE A N 1
ATOM 694 C CA . ILE A 1 92 ? -7.675 0.079 11.736 1.00 98.62 92 ILE A CA 1
ATOM 695 C C . ILE A 1 92 ? -7.958 -1.370 12.161 1.00 98.62 92 ILE A C 1
ATOM 697 O O . ILE A 1 92 ? -7.010 -2.094 12.465 1.00 98.62 92 ILE A O 1
ATOM 701 N N . PRO A 1 93 ? -9.227 -1.815 12.183 1.00 98.44 93 PRO A N 1
ATOM 702 C CA . PRO A 1 93 ? -9.539 -3.199 12.510 1.00 98.44 93 PRO A CA 1
ATOM 703 C C . PRO A 1 93 ? -8.933 -4.177 11.502 1.00 98.44 93 PRO A C 1
ATOM 705 O O . PRO A 1 93 ? -8.777 -3.839 10.320 1.00 98.44 93 PRO A O 1
ATOM 708 N N . VAL A 1 94 ? -8.663 -5.411 11.931 1.00 98.38 94 VAL A N 1
ATOM 709 C CA . VAL A 1 94 ? -8.069 -6.456 11.071 1.00 98.38 94 VAL A CA 1
ATOM 710 C C . VAL A 1 94 ? -8.862 -6.650 9.773 1.00 98.38 94 VAL A C 1
ATOM 712 O O . VAL A 1 94 ? -8.288 -6.620 8.679 1.00 98.38 94 VAL A O 1
ATOM 715 N N . SER A 1 95 ? -10.188 -6.763 9.851 1.00 98.44 95 SER A N 1
ATOM 716 C CA . SER A 1 95 ? -11.076 -6.859 8.682 1.00 98.44 95 SER A CA 1
ATOM 717 C C . SER A 1 95 ? -11.002 -5.657 7.736 1.00 98.44 95 SER A C 1
ATOM 719 O O . SER A 1 95 ? -11.236 -5.801 6.533 1.00 98.44 95 SER A O 1
ATOM 721 N N . GLU A 1 96 ? -10.666 -4.460 8.219 1.00 98.56 96 GLU A N 1
ATOM 722 C CA . GLU A 1 96 ? -10.450 -3.294 7.361 1.00 98.56 96 GLU A CA 1
ATOM 723 C C . GLU A 1 96 ? -9.127 -3.383 6.606 1.00 98.56 96 GLU A C 1
ATOM 725 O O . GLU A 1 96 ? -9.122 -3.202 5.386 1.00 98.56 96 GLU A O 1
ATOM 730 N N . ASN A 1 97 ? -8.040 -3.776 7.274 1.00 98.50 97 ASN A N 1
ATOM 731 C CA . ASN A 1 97 ? -6.769 -3.991 6.586 1.00 98.50 97 ASN A CA 1
ATOM 732 C C . ASN A 1 97 ? -6.874 -5.123 5.548 1.00 98.50 97 ASN A C 1
ATOM 734 O O . ASN A 1 97 ? -6.395 -4.991 4.423 1.00 98.50 97 ASN A O 1
ATOM 738 N N . ILE A 1 98 ? -7.602 -6.203 5.853 1.00 98.75 98 ILE A N 1
ATOM 739 C CA . ILE A 1 98 ? -7.894 -7.268 4.879 1.00 98.75 98 ILE A CA 1
ATOM 740 C C . ILE A 1 98 ? -8.636 -6.711 3.652 1.00 98.75 98 ILE A C 1
ATOM 742 O O . ILE A 1 98 ? -8.318 -7.079 2.520 1.00 98.75 98 ILE A O 1
ATOM 746 N N . ARG A 1 99 ? -9.593 -5.787 3.832 1.00 98.62 99 ARG A N 1
ATOM 747 C CA . ARG A 1 99 ? -10.266 -5.114 2.705 1.00 98.62 99 ARG A CA 1
ATOM 748 C C . ARG A 1 99 ? -9.299 -4.266 1.876 1.00 98.62 99 ARG A C 1
ATOM 750 O O . ARG A 1 99 ? -9.430 -4.250 0.654 1.00 98.62 99 ARG A O 1
ATOM 757 N N . HIS A 1 100 ? -8.334 -3.590 2.499 1.00 98.69 100 HIS A N 1
ATOM 758 C CA . HIS A 1 100 ? -7.287 -2.847 1.786 1.00 98.69 100 HIS A CA 1
ATOM 759 C C . HIS A 1 100 ? -6.397 -3.778 0.954 1.00 98.69 100 HIS A C 1
ATOM 761 O O . HIS A 1 100 ? -6.205 -3.542 -0.241 1.00 98.69 100 HIS A O 1
ATOM 767 N N . LEU A 1 101 ? -5.942 -4.887 1.542 1.00 98.88 101 LEU A N 1
ATOM 768 C CA . LEU A 1 101 ? -5.134 -5.898 0.855 1.00 98.88 101 LEU A CA 1
ATOM 769 C C . LEU A 1 101 ? -5.893 -6.554 -0.309 1.00 98.88 101 LEU A C 1
ATOM 771 O O . LEU A 1 101 ? -5.330 -6.737 -1.388 1.00 98.88 101 LEU A O 1
ATOM 775 N N . ASN A 1 102 ? -7.185 -6.847 -0.132 1.00 98.88 102 ASN A N 1
ATOM 776 C CA . ASN A 1 102 ? -8.037 -7.366 -1.204 1.00 98.88 102 ASN A CA 1
ATOM 777 C C . ASN A 1 102 ? -8.235 -6.350 -2.334 1.00 98.88 102 ASN A C 1
ATOM 779 O O . ASN A 1 102 ? -8.224 -6.734 -3.500 1.00 98.88 102 ASN A O 1
ATOM 783 N N . ALA A 1 103 ? -8.379 -5.060 -2.022 1.00 98.88 103 ALA A N 1
ATOM 784 C CA . ALA A 1 103 ? -8.464 -4.016 -3.040 1.00 98.88 103 ALA A CA 1
ATOM 785 C C . ALA A 1 103 ? -7.159 -3.892 -3.844 1.00 98.88 103 ALA A C 1
ATOM 787 O O . ALA A 1 103 ? -7.202 -3.772 -5.068 1.00 98.88 103 ALA A O 1
ATOM 788 N N . ALA A 1 104 ? -6.003 -3.995 -3.181 1.00 98.88 104 ALA A N 1
ATOM 789 C CA . ALA A 1 104 ? -4.710 -4.047 -3.856 1.00 98.88 104 ALA A CA 1
ATOM 790 C C . ALA A 1 104 ? -4.573 -5.304 -4.739 1.00 98.88 104 ALA A C 1
ATOM 792 O O . ALA A 1 104 ? -4.125 -5.215 -5.883 1.00 98.88 104 ALA A O 1
ATOM 793 N N . ARG A 1 105 ? -5.016 -6.475 -4.260 1.00 98.88 105 ARG A N 1
ATOM 794 C CA . ARG A 1 105 ? -5.030 -7.704 -5.073 1.00 98.88 105 ARG A CA 1
ATOM 795 C C . ARG A 1 105 ? -5.929 -7.555 -6.290 1.00 98.88 105 ARG A C 1
ATOM 797 O O . ARG A 1 105 ? -5.478 -7.840 -7.392 1.00 98.88 105 ARG A O 1
ATOM 804 N N . LEU A 1 106 ? -7.130 -7.014 -6.113 1.00 98.94 106 LEU A N 1
ATOM 805 C CA . LEU A 1 106 ? -8.049 -6.756 -7.216 1.00 98.94 106 LEU A CA 1
ATOM 806 C C . LEU A 1 106 ? -7.434 -5.818 -8.265 1.00 98.94 106 LEU A C 1
ATOM 808 O O . LEU A 1 106 ? -7.586 -6.065 -9.456 1.00 98.94 106 LEU A O 1
ATOM 812 N N . ALA A 1 107 ? -6.711 -4.771 -7.852 1.00 98.88 107 ALA A N 1
ATOM 813 C CA . ALA A 1 107 ? -6.016 -3.883 -8.785 1.00 98.88 107 ALA A CA 1
ATOM 814 C C . ALA A 1 107 ? -4.935 -4.615 -9.598 1.00 98.88 107 ALA A C 1
ATOM 816 O O . ALA A 1 107 ? -4.815 -4.372 -10.800 1.00 98.88 107 ALA A O 1
ATOM 817 N N . ALA A 1 108 ? -4.183 -5.528 -8.974 1.00 98.88 108 ALA A N 1
ATOM 818 C CA . ALA A 1 108 ? -3.204 -6.370 -9.665 1.00 98.88 108 ALA A CA 1
ATOM 819 C C . ALA A 1 108 ? -3.873 -7.345 -10.646 1.00 98.88 108 ALA A C 1
ATOM 821 O O . ALA A 1 108 ? -3.468 -7.423 -11.806 1.00 98.88 108 ALA A O 1
ATOM 822 N N . ASP A 1 109 ? -4.943 -8.013 -10.211 1.00 98.88 109 ASP A N 1
ATOM 823 C CA . ASP A 1 109 ? -5.689 -8.977 -11.022 1.00 98.88 109 ASP A CA 1
ATOM 824 C C . ASP A 1 109 ? -6.323 -8.304 -12.250 1.00 98.88 109 ASP A C 1
ATOM 826 O O . ASP A 1 109 ? -6.178 -8.793 -13.370 1.00 98.88 109 ASP A O 1
ATOM 830 N N . VAL A 1 110 ? -6.960 -7.139 -12.070 1.00 98.81 110 VAL A N 1
ATOM 831 C CA . VAL A 1 110 ? -7.541 -6.342 -13.168 1.00 98.81 110 VAL A CA 1
ATOM 832 C C . VAL A 1 110 ? -6.462 -5.811 -14.114 1.00 98.81 110 VAL A C 1
ATOM 834 O O . VAL A 1 110 ? -6.686 -5.743 -15.322 1.00 98.81 110 VAL A O 1
ATOM 837 N N . SER A 1 111 ? -5.287 -5.456 -13.589 1.00 98.62 111 SER A N 1
ATOM 838 C CA . SER A 1 111 ? -4.146 -5.021 -14.406 1.00 98.62 111 SER A CA 1
ATOM 839 C C . SER A 1 111 ? -3.429 -6.185 -15.101 1.00 98.62 111 SER A C 1
ATOM 841 O O . SER A 1 111 ? -2.569 -5.950 -15.947 1.00 98.62 111 SER A O 1
ATOM 843 N N . GLY A 1 112 ? -3.767 -7.434 -14.761 1.00 98.62 112 GLY A N 1
ATOM 844 C CA . GLY A 1 112 ? -3.144 -8.630 -15.319 1.00 98.62 112 GLY A CA 1
ATOM 845 C C . GLY A 1 112 ? -1.681 -8.808 -14.909 1.00 98.62 112 GLY A C 1
ATOM 846 O O . GLY A 1 112 ? -0.909 -9.393 -15.670 1.00 98.62 112 GLY A O 1
ATOM 847 N N . THR A 1 113 ? -1.275 -8.296 -13.740 1.00 98.69 113 THR A N 1
ATOM 848 C CA . THR A 1 113 ? 0.117 -8.353 -13.270 1.00 98.69 113 THR A CA 1
ATOM 849 C C . THR A 1 113 ? 0.264 -9.190 -11.998 1.00 98.69 113 THR A C 1
ATOM 851 O O . THR A 1 113 ? -0.538 -9.070 -11.072 1.00 98.69 113 THR A O 1
ATOM 854 N N . PRO A 1 114 ? 1.331 -10.001 -11.870 1.00 98.56 114 PRO A N 1
ATOM 855 C CA . PRO A 1 114 ? 1.591 -10.795 -10.669 1.00 98.56 114 PRO A CA 1
ATOM 856 C C . PRO A 1 114 ? 2.268 -9.958 -9.567 1.00 98.56 114 PRO A C 1
ATOM 858 O O . PRO A 1 114 ? 3.217 -10.409 -8.929 1.00 98.56 114 PRO A O 1
ATOM 861 N N . THR A 1 115 ? 1.826 -8.715 -9.363 1.00 98.75 115 THR A N 1
ATOM 862 C CA . THR A 1 115 ? 2.460 -7.780 -8.424 1.00 98.75 115 THR A CA 1
ATOM 863 C C . THR A 1 115 ? 2.410 -8.336 -6.997 1.00 98.75 115 THR A C 1
ATOM 865 O O . THR A 1 115 ? 1.381 -8.857 -6.540 1.00 98.75 115 THR A O 1
ATOM 868 N N . ILE A 1 116 ? 3.540 -8.239 -6.293 1.00 98.81 116 ILE A N 1
ATOM 869 C CA . ILE A 1 116 ? 3.692 -8.731 -4.922 1.00 98.81 116 ILE A CA 1
ATOM 870 C C . ILE A 1 116 ? 3.000 -7.759 -3.965 1.00 98.81 116 ILE A C 1
ATOM 872 O O . ILE A 1 116 ? 3.204 -6.550 -4.040 1.00 98.81 116 ILE A O 1
ATOM 876 N N . ILE A 1 117 ? 2.202 -8.292 -3.043 1.00 98.88 117 ILE A N 1
ATOM 877 C CA . ILE A 1 117 ? 1.568 -7.513 -1.976 1.00 98.88 117 ILE A CA 1
ATOM 878 C C . ILE A 1 117 ? 2.242 -7.885 -0.667 1.00 98.88 117 ILE A C 1
ATOM 880 O O . ILE A 1 117 ? 2.362 -9.068 -0.348 1.00 98.88 117 ILE A O 1
ATOM 884 N N . ILE A 1 118 ? 2.666 -6.873 0.080 1.00 98.88 118 ILE A N 1
ATOM 885 C CA . ILE A 1 118 ? 3.293 -7.033 1.388 1.00 98.88 118 ILE A CA 1
ATOM 886 C C . ILE A 1 118 ? 2.351 -6.427 2.429 1.00 98.88 118 ILE A C 1
ATOM 888 O O . ILE A 1 118 ? 2.096 -5.224 2.425 1.00 98.88 118 ILE A O 1
ATOM 892 N N . ALA A 1 119 ? 1.826 -7.268 3.315 1.00 98.75 119 ALA A N 1
ATOM 893 C CA . ALA A 1 119 ? 1.047 -6.815 4.458 1.00 98.75 119 ALA A CA 1
ATOM 894 C C . ALA A 1 119 ? 1.995 -6.465 5.606 1.00 98.75 119 ALA A C 1
ATOM 896 O O . ALA A 1 119 ? 2.790 -7.301 6.038 1.00 98.75 119 ALA A O 1
ATOM 897 N N . ARG A 1 120 ? 1.910 -5.231 6.096 1.00 98.62 120 ARG A N 1
ATOM 898 C CA . ARG A 1 120 ? 2.635 -4.761 7.274 1.00 98.62 120 ARG A CA 1
ATOM 899 C C . ARG A 1 120 ? 1.648 -4.501 8.408 1.00 98.62 120 ARG A C 1
ATOM 901 O O . ARG A 1 120 ? 0.583 -3.939 8.174 1.00 98.62 120 ARG A O 1
ATOM 908 N N . THR A 1 121 ? 2.038 -4.870 9.625 1.00 97.75 121 THR A N 1
ATOM 909 C CA . THR A 1 121 ? 1.340 -4.451 10.843 1.00 97.75 121 THR A CA 1
ATOM 910 C C . THR A 1 121 ? 2.177 -3.456 11.637 1.00 97.75 121 THR A C 1
ATOM 912 O O . THR A 1 121 ? 3.406 -3.556 11.681 1.00 97.75 121 THR A O 1
ATOM 91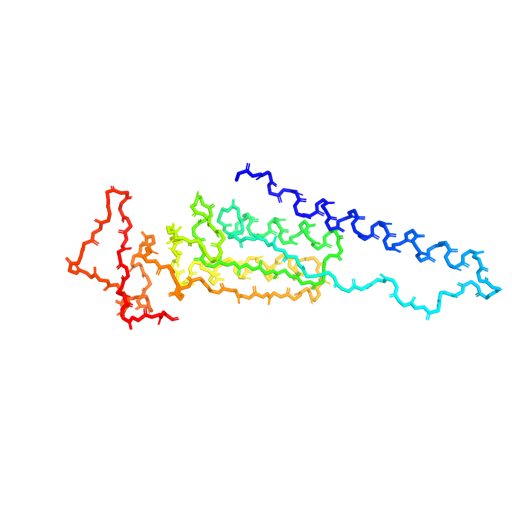5 N N . ASP A 1 122 ? 1.510 -2.487 12.253 1.00 97.00 122 ASP A N 1
ATOM 916 C CA . ASP A 1 122 ? 2.090 -1.493 13.154 1.00 97.00 122 ASP A CA 1
ATOM 917 C C . ASP A 1 122 ? 1.708 -1.721 14.628 1.00 97.00 122 ASP A C 1
ATOM 919 O O . ASP A 1 122 ? 1.991 -0.877 15.490 1.00 97.00 122 ASP A O 1
ATOM 923 N N . ALA A 1 123 ? 1.107 -2.874 14.932 1.00 95.88 123 ALA A N 1
ATOM 924 C CA . ALA A 1 123 ? 0.521 -3.180 16.232 1.00 95.88 123 ALA A CA 1
ATOM 925 C C . ALA A 1 123 ? 1.521 -3.387 17.383 1.00 95.88 123 ALA A C 1
ATOM 927 O O . ALA A 1 123 ? 1.131 -3.342 18.547 1.00 95.88 123 ALA A O 1
ATOM 928 N N . GLU A 1 124 ? 2.813 -3.539 17.089 1.00 93.69 124 GLU A N 1
ATOM 929 C CA . GLU A 1 124 ? 3.865 -3.637 18.111 1.00 93.69 124 GLU A CA 1
ATOM 930 C C . GLU A 1 124 ? 3.913 -2.377 19.008 1.00 93.69 124 GLU A C 1
ATOM 932 O O . GLU A 1 124 ? 3.891 -2.455 20.240 1.00 93.69 124 GLU A O 1
ATOM 937 N N . SER A 1 125 ? 3.876 -1.192 18.398 1.00 92.62 125 SER A N 1
ATOM 938 C CA . SER A 1 125 ? 4.015 0.105 19.090 1.00 92.62 125 SER A CA 1
ATOM 939 C C . SER A 1 125 ? 2.779 0.995 18.988 1.00 92.62 125 SER A C 1
ATOM 941 O O . SER A 1 125 ? 2.714 2.032 19.650 1.00 92.62 125 SER A O 1
ATOM 943 N N . ALA A 1 126 ? 1.774 0.623 18.190 1.00 95.31 126 ALA A N 1
ATOM 944 C CA . ALA A 1 126 ? 0.494 1.318 18.218 1.00 95.31 126 ALA A CA 1
ATOM 945 C C . ALA A 1 126 ? -0.213 1.109 19.567 1.00 95.31 126 ALA A C 1
ATOM 947 O O . ALA A 1 126 ? -0.105 0.062 20.204 1.00 95.31 126 ALA A O 1
ATOM 948 N N . ARG A 1 127 ? -0.923 2.143 20.027 1.00 95.88 127 ARG A N 1
ATOM 949 C CA . ARG A 1 127 ? -1.655 2.134 21.310 1.00 95.88 127 ARG A CA 1
ATOM 950 C C . ARG A 1 127 ? -3.116 2.546 21.170 1.00 95.88 127 ARG A C 1
ATOM 952 O O . ARG A 1 127 ? -3.817 2.684 22.170 1.00 95.88 127 ARG A O 1
ATOM 959 N N . LEU A 1 128 ? -3.563 2.759 19.936 1.00 97.75 128 LEU A N 1
ATOM 960 C CA . LEU A 1 128 ? -4.903 3.218 19.608 1.00 97.75 128 LEU A CA 1
ATOM 961 C C . LEU A 1 128 ? -5.485 2.355 18.489 1.00 97.75 128 LEU A C 1
ATOM 963 O O . LEU A 1 128 ? -4.754 1.939 17.594 1.00 97.75 128 LEU A O 1
ATOM 967 N N . LEU A 1 129 ? -6.794 2.133 18.531 1.00 98.25 129 LEU A N 1
ATOM 968 C CA . LEU A 1 129 ? -7.577 1.421 17.521 1.00 98.25 129 LEU A CA 1
ATOM 969 C C . LEU A 1 129 ? -8.839 2.231 17.216 1.00 98.25 129 LEU A C 1
ATOM 971 O O . LEU A 1 129 ? -9.472 2.770 18.126 1.00 98.25 129 LEU A O 1
ATOM 975 N N . THR A 1 130 ? -9.215 2.337 15.944 1.00 98.44 130 THR A N 1
ATOM 976 C CA . THR A 1 130 ? -10.349 3.188 15.548 1.00 98.44 130 THR A CA 1
ATOM 977 C C . THR A 1 130 ? -11.692 2.728 16.108 1.00 98.44 130 THR A C 1
ATOM 979 O O . THR A 1 130 ? -12.468 3.555 16.582 1.00 98.44 130 THR A O 1
ATOM 982 N N . ASN A 1 131 ? -11.987 1.431 16.052 1.00 97.50 131 ASN A N 1
ATOM 983 C CA . ASN A 1 131 ? -13.251 0.851 16.499 1.00 97.50 131 ASN A CA 1
ATOM 984 C C . ASN A 1 131 ? -13.067 -0.636 16.853 1.00 97.50 131 ASN A C 1
ATOM 986 O O . ASN A 1 131 ? -12.077 -1.241 16.464 1.00 97.50 131 ASN A O 1
ATOM 990 N N . ASP A 1 132 ? -14.006 -1.212 17.604 1.00 97.56 132 ASP A N 1
ATOM 991 C CA . ASP A 1 132 ? -13.963 -2.598 18.087 1.00 97.56 132 ASP A CA 1
ATOM 992 C C . ASP A 1 132 ? -14.939 -3.510 17.334 1.00 97.56 132 ASP A C 1
ATOM 994 O O . ASP A 1 132 ? -15.492 -4.44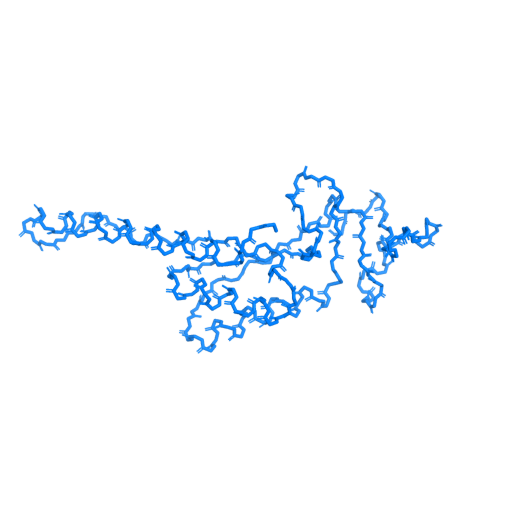3 17.912 1.00 97.56 132 ASP A O 1
ATOM 998 N N . VAL A 1 133 ? -15.194 -3.229 16.051 1.00 98.19 133 VAL A N 1
ATOM 999 C CA . VAL A 1 133 ? -16.133 -4.027 15.246 1.00 98.19 133 VAL A CA 1
ATOM 1000 C C . VAL A 1 133 ? -15.635 -5.454 15.009 1.00 98.19 133 VAL A C 1
ATOM 1002 O O . VAL A 1 133 ? -16.449 -6.354 14.823 1.00 98.19 133 VAL A O 1
ATOM 1005 N N . ASP A 1 134 ? -14.315 -5.658 15.015 1.00 97.81 134 ASP A N 1
ATOM 1006 C CA . ASP A 1 134 ? -13.689 -6.947 14.749 1.00 97.81 134 ASP A CA 1
ATOM 1007 C C . ASP A 1 134 ? -13.362 -7.681 16.052 1.00 97.81 134 ASP A C 1
ATOM 1009 O O . ASP A 1 134 ? -12.610 -7.188 16.897 1.00 97.81 134 ASP A O 1
ATOM 1013 N N . GLU A 1 135 ? -13.935 -8.872 16.220 1.00 98.00 135 GLU A N 1
ATOM 1014 C CA . GLU A 1 135 ? -13.743 -9.697 17.414 1.00 98.00 135 GLU A CA 1
ATOM 1015 C C . GLU A 1 135 ? -12.288 -10.150 17.579 1.00 98.00 135 GLU A C 1
ATOM 1017 O O . GLU A 1 135 ? -11.853 -10.377 18.712 1.00 98.00 135 GLU A O 1
ATOM 1022 N N . THR A 1 136 ? -11.506 -10.224 16.491 1.00 96.88 136 THR A N 1
ATOM 1023 C CA . THR A 1 136 ? -10.076 -10.568 16.570 1.00 96.88 136 THR A CA 1
ATOM 1024 C C . THR A 1 136 ? -9.276 -9.548 17.368 1.00 96.88 136 THR A C 1
ATOM 1026 O O . THR A 1 136 ? -8.274 -9.908 17.983 1.00 96.88 136 THR A O 1
ATOM 1029 N N . ASP A 1 137 ? -9.740 -8.298 17.408 1.00 97.44 137 ASP A N 1
ATOM 1030 C CA . ASP A 1 137 ? -9.031 -7.192 18.051 1.00 97.44 137 ASP A CA 1
ATOM 1031 C C . ASP A 1 137 ? -9.388 -7.085 19.542 1.00 97.44 137 ASP A C 1
ATOM 1033 O O . ASP A 1 137 ? -8.627 -6.538 20.344 1.00 97.44 137 ASP A O 1
ATOM 1037 N N . HIS A 1 138 ? -10.530 -7.650 19.957 1.00 96.81 138 HIS A N 1
ATOM 1038 C CA . HIS A 1 138 ? -11.066 -7.527 21.320 1.00 96.81 138 HIS A CA 1
ATOM 1039 C C . HIS A 1 138 ? -10.105 -7.962 22.431 1.00 96.81 138 HIS A C 1
ATOM 1041 O O . HIS A 1 138 ? -10.068 -7.268 23.454 1.00 96.81 138 HIS A O 1
ATOM 1047 N N . PRO A 1 139 ? -9.321 -9.054 22.293 1.00 96.19 139 PRO A N 1
ATOM 1048 C CA . PRO A 1 139 ? -8.376 -9.467 23.326 1.00 96.19 139 PRO A CA 1
ATOM 1049 C C . PRO A 1 139 ? -7.344 -8.390 23.683 1.00 96.19 139 PRO A C 1
ATOM 1051 O O . PRO A 1 139 ? -6.832 -8.397 24.806 1.00 96.19 139 PRO A O 1
ATOM 1054 N N . PHE A 1 140 ? -7.076 -7.447 22.780 1.00 96.69 140 PHE A N 1
ATOM 1055 C CA . PHE A 1 140 ? -6.032 -6.429 22.912 1.00 96.69 140 PHE A CA 1
ATOM 1056 C C . PHE A 1 140 ? -6.564 -5.069 23.374 1.00 96.69 140 PHE A C 1
ATOM 1058 O O . PHE A 1 140 ? -5.782 -4.202 23.761 1.00 96.69 140 PHE A O 1
ATOM 1065 N N . ILE A 1 141 ? -7.886 -4.880 23.390 1.00 97.06 141 ILE A N 1
ATOM 1066 C CA . ILE A 1 141 ? -8.516 -3.617 23.785 1.00 97.06 141 ILE A CA 1
ATOM 1067 C C . ILE A 1 141 ? -8.535 -3.489 25.309 1.00 97.06 141 ILE A C 1
ATOM 1069 O O . ILE A 1 141 ? -9.054 -4.350 26.030 1.00 97.06 141 ILE A O 1
ATOM 1073 N N . ASP A 1 142 ? -8.020 -2.371 25.811 1.00 96.56 142 ASP A N 1
ATOM 1074 C CA . ASP A 1 142 ? -8.176 -1.970 27.203 1.00 96.56 142 ASP A CA 1
ATOM 1075 C C . ASP A 1 142 ? -9.532 -1.279 27.397 1.00 96.56 142 ASP A C 1
ATOM 1077 O O . ASP A 1 142 ? -9.683 -0.057 27.313 1.00 96.56 142 ASP A O 1
ATOM 1081 N N . ARG A 1 143 ? -10.554 -2.094 27.669 1.00 95.81 143 ARG A N 1
ATOM 1082 C CA . ARG A 1 143 ? -11.914 -1.603 27.924 1.00 95.81 143 ARG A CA 1
ATOM 1083 C C . ARG A 1 143 ? -12.032 -0.821 29.240 1.00 95.81 143 ARG A C 1
ATOM 1085 O O . ARG A 1 143 ? -12.994 -0.072 29.388 1.00 95.81 143 ARG A O 1
ATOM 1092 N N . GLN A 1 144 ? -11.091 -0.969 30.179 1.00 96.56 144 GLN A N 1
ATOM 1093 C CA . GLN A 1 144 ? -11.105 -0.234 31.450 1.00 96.56 144 GLN A CA 1
ATOM 1094 C C . GLN A 1 144 ? -10.570 1.188 31.277 1.00 96.56 144 GLN A C 1
ATOM 1096 O O . GLN A 1 144 ? -11.123 2.121 31.856 1.00 96.56 144 GLN A O 1
ATOM 1101 N N . ALA A 1 145 ? -9.548 1.366 30.435 1.00 95.94 145 ALA A N 1
ATOM 1102 C CA . ALA A 1 145 ? -8.997 2.681 30.109 1.00 95.94 145 ALA A CA 1
ATOM 1103 C C . ALA A 1 145 ? -9.957 3.567 29.288 1.00 95.94 145 ALA A C 1
ATOM 1105 O O . ALA A 1 145 ? -9.725 4.772 29.148 1.00 95.94 145 ALA A O 1
ATOM 1106 N N . GLY A 1 146 ? -11.042 2.991 28.761 1.00 96.19 146 GLY A N 1
ATOM 1107 C CA . GLY A 1 146 ? -12.060 3.705 27.998 1.00 96.19 146 GLY A CA 1
ATOM 1108 C C . GLY A 1 146 ? -11.559 4.192 26.635 1.00 96.19 146 GLY A C 1
ATOM 1109 O O . GLY A 1 146 ? -10.601 3.664 26.069 1.00 96.19 146 GLY A O 1
ATOM 1110 N N . ARG A 1 147 ? -12.243 5.200 26.085 1.00 98.12 147 ARG A N 1
ATOM 1111 C CA . ARG A 1 147 ? -11.922 5.798 24.780 1.00 98.12 147 ARG A CA 1
ATOM 1112 C C . ARG A 1 147 ? -11.217 7.145 24.932 1.00 98.12 147 ARG A C 1
ATOM 1114 O O . ARG A 1 147 ? -11.354 7.813 25.957 1.00 98.12 147 ARG A O 1
ATOM 1121 N N . THR A 1 148 ? -10.458 7.547 23.915 1.00 98.06 148 THR A N 1
ATOM 1122 C CA . THR A 1 148 ? -9.901 8.906 23.822 1.00 98.06 148 THR A CA 1
ATOM 1123 C C . THR A 1 148 ? -11.002 9.938 23.550 1.00 98.06 148 THR A C 1
ATOM 1125 O O . THR A 1 148 ? -12.145 9.575 23.270 1.00 98.06 148 THR A O 1
ATOM 1128 N N . ALA A 1 149 ? -10.671 11.233 23.609 1.00 98.06 149 ALA A N 1
ATOM 1129 C CA . ALA A 1 149 ? -11.626 12.303 23.304 1.00 98.06 149 ALA A CA 1
ATOM 1130 C C . ALA A 1 149 ? -12.084 12.279 21.832 1.00 98.06 149 ALA A C 1
ATOM 1132 O O . ALA A 1 149 ? -13.225 12.613 21.529 1.00 98.06 149 ALA A O 1
ATOM 1133 N N . GLU A 1 150 ? -11.209 11.829 20.933 1.00 97.94 150 GLU A N 1
ATOM 1134 C CA . GLU A 1 150 ? -11.467 11.592 19.510 1.00 97.94 150 GLU A CA 1
ATOM 1135 C C . GLU A 1 150 ? -12.309 10.327 19.266 1.00 97.94 150 GLU A C 1
ATOM 1137 O O . GLU A 1 150 ? -12.807 10.116 18.163 1.00 97.94 150 GLU A O 1
ATOM 1142 N N . GLY A 1 151 ? -12.484 9.488 20.294 1.00 98.12 151 GLY A N 1
ATOM 1143 C CA . GLY A 1 151 ? -13.297 8.275 20.248 1.00 98.12 151 GLY A CA 1
ATOM 1144 C C . GLY A 1 151 ? -12.527 6.980 19.982 1.00 98.12 151 GLY A C 1
ATOM 1145 O O . GLY A 1 151 ? -13.167 5.934 19.878 1.00 98.12 151 GLY A O 1
ATOM 1146 N N . PHE A 1 152 ? -11.192 7.009 19.917 1.00 98.38 152 PHE A N 1
ATOM 1147 C CA . PHE A 1 152 ? -10.382 5.809 19.689 1.00 98.38 152 PHE A CA 1
ATOM 1148 C C . PHE A 1 152 ? -10.347 4.897 20.917 1.00 98.38 152 PHE A C 1
ATOM 1150 O O . PHE A 1 152 ? -10.307 5.363 22.058 1.00 98.38 152 PHE A O 1
ATOM 1157 N N . TRP A 1 153 ? -10.312 3.588 20.686 1.00 98.06 153 TRP A N 1
ATOM 1158 C CA . TRP A 1 153 ? -10.043 2.593 21.718 1.00 98.06 153 TRP A CA 1
ATOM 1159 C C . TRP A 1 153 ? -8.565 2.583 22.090 1.00 98.06 153 TRP A C 1
ATOM 1161 O O . TRP A 1 153 ? -7.701 2.761 21.233 1.00 98.06 153 TRP A O 1
ATOM 1171 N N . ARG A 1 154 ? -8.273 2.348 23.370 1.00 97.19 154 ARG A N 1
ATOM 1172 C CA . ARG A 1 154 ? -6.909 2.141 23.863 1.00 97.19 154 ARG A CA 1
ATOM 1173 C C . ARG A 1 154 ? -6.556 0.661 23.819 1.00 97.19 154 ARG A C 1
ATOM 1175 O O . ARG A 1 154 ? -7.393 -0.182 24.138 1.00 97.19 154 ARG A O 1
ATOM 1182 N N . LEU A 1 155 ? -5.325 0.357 23.425 1.00 95.69 155 LEU A N 1
ATOM 1183 C CA . LEU A 1 155 ? -4.790 -1.004 23.432 1.00 95.69 155 LEU A CA 1
ATOM 1184 C C . LEU A 1 155 ? -3.972 -1.246 24.703 1.00 95.69 155 LEU A C 1
ATOM 1186 O O . LEU A 1 155 ? -3.379 -0.317 25.250 1.00 95.69 155 LEU A O 1
ATOM 1190 N N . LYS A 1 156 ? -3.952 -2.495 25.168 1.00 92.88 156 LYS A N 1
ATOM 1191 C CA . LYS A 1 156 ? -3.197 -2.919 26.352 1.00 92.88 156 LYS A CA 1
ATOM 1192 C C . LYS A 1 156 ? -1.692 -2.788 26.107 1.00 92.88 156 LYS A C 1
ATOM 1194 O O . LYS A 1 156 ? -1.187 -3.261 25.095 1.00 92.88 156 LYS A O 1
ATOM 1199 N N . ASP A 1 157 ? -0.963 -2.240 27.077 1.00 80.38 157 ASP A N 1
ATOM 1200 C CA . ASP A 1 157 ? 0.497 -2.069 26.983 1.00 80.38 157 ASP A CA 1
ATOM 1201 C C . ASP A 1 157 ? 1.281 -3.391 26.977 1.00 80.38 157 ASP A C 1
ATOM 1203 O O . ASP A 1 157 ? 2.398 -3.445 26.466 1.00 80.38 157 ASP A O 1
ATOM 1207 N N . SER A 1 158 ? 0.722 -4.454 27.564 1.00 66.19 158 SER A N 1
ATOM 1208 C CA . SER A 1 158 ? 1.406 -5.738 27.771 1.00 66.19 158 SER A CA 1
ATOM 1209 C C . SER A 1 158 ? 1.295 -6.719 26.604 1.00 66.19 158 SER A C 1
ATOM 1211 O O . SER A 1 158 ? 1.906 -7.785 26.651 1.00 66.19 158 SER A O 1
ATOM 1213 N N . THR A 1 159 ? 0.518 -6.391 25.574 1.00 57.56 159 THR A N 1
ATOM 1214 C CA . THR A 1 159 ? 0.286 -7.266 24.424 1.00 57.56 159 THR A CA 1
ATOM 1215 C C . THR A 1 159 ? 0.513 -6.475 23.148 1.00 57.56 159 THR A C 1
ATOM 1217 O O . THR A 1 159 ? -0.375 -5.751 22.706 1.00 57.56 159 THR A O 1
ATOM 1220 N N . SER A 1 160 ? 1.699 -6.623 22.554 1.00 52.00 160 SER A N 1
ATOM 1221 C CA . SER A 1 160 ? 1.835 -6.448 21.107 1.00 52.00 160 SER A CA 1
ATOM 1222 C C . SER A 1 160 ? 0.862 -7.417 20.429 1.00 52.00 160 SER A C 1
ATOM 1224 O O . SER A 1 160 ? 0.802 -8.580 20.845 1.00 52.00 160 SER A O 1
ATOM 1226 N N . MET A 1 161 ? 0.084 -6.935 19.458 1.00 53.38 161 MET A N 1
ATOM 1227 C CA . MET A 1 161 ? -0.799 -7.786 18.648 1.00 53.38 161 MET A CA 1
ATOM 1228 C C . MET A 1 161 ? 0.016 -8.696 17.727 1.00 53.38 161 MET A C 1
ATOM 1230 O O . MET A 1 161 ? 1.072 -8.226 17.240 1.00 53.38 161 MET A O 1
#

Sequence (161 aa):
LYPSSAGPELAKKINKALRRADQIECAEADDFRPTKDYYVPIVADAEAGFGGSLNCYEIMKAYIEAGVAGVHFEDQLGSEKKCGHLNGKVLIPVSENIRHLNAARLAADVSGTPTIIIARTDAESARLLTNDVDETDHPFIDRQAGRTAEGFWRLKDSTSM